Protein AF-A0A924ULV7-F1 (afdb_monomer)

Mean predicted aligned error: 3.79 Å

Structure (mmCIF, N/CA/C/O backbone):
data_AF-A0A924ULV7-F1
#
_entry.id   AF-A0A924ULV7-F1
#
loop_
_atom_site.group_PDB
_atom_site.id
_atom_site.type_symbol
_atom_site.label_atom_id
_atom_site.label_alt_id
_atom_site.label_comp_id
_atom_site.label_asym_id
_atom_site.label_entity_id
_atom_site.label_seq_id
_atom_site.pdbx_PDB_ins_code
_atom_site.Cartn_x
_atom_site.Cartn_y
_atom_site.Cartn_z
_atom_site.occupancy
_atom_site.B_iso_or_equiv
_atom_site.auth_seq_id
_atom_site.auth_comp_id
_atom_site.auth_asym_id
_atom_site.auth_atom_id
_atom_site.pdbx_PDB_model_num
ATOM 1 N N . MET A 1 1 ? -14.109 -4.299 22.186 1.00 62.31 1 MET A N 1
ATOM 2 C CA . MET A 1 1 ? -13.801 -3.417 21.042 1.00 62.31 1 MET A CA 1
ATOM 3 C C . MET A 1 1 ? -13.165 -4.308 19.987 1.00 62.31 1 MET A C 1
ATOM 5 O O . MET A 1 1 ? -12.379 -5.157 20.386 1.00 62.31 1 MET A O 1
ATOM 9 N N . ILE A 1 2 ? -13.578 -4.239 18.720 1.00 72.81 2 ILE A N 1
ATOM 10 C CA . ILE A 1 2 ? -12.948 -5.048 17.661 1.00 72.81 2 ILE A CA 1
ATOM 11 C C . ILE A 1 2 ? -11.633 -4.353 17.302 1.00 72.81 2 ILE A C 1
ATOM 13 O O . ILE A 1 2 ? -11.661 -3.174 16.965 1.00 72.81 2 ILE A O 1
ATOM 17 N N . GLU A 1 3 ? -10.504 -5.052 17.424 1.00 85.56 3 GLU A N 1
ATOM 18 C CA . GLU A 1 3 ? -9.206 -4.549 16.959 1.00 85.56 3 GLU A CA 1
ATOM 19 C C . GLU A 1 3 ? -9.113 -4.737 15.439 1.00 85.56 3 GLU A C 1
ATOM 21 O O . GLU A 1 3 ? -9.504 -5.784 14.921 1.00 85.56 3 GLU A O 1
ATOM 26 N N . TYR A 1 4 ? -8.605 -3.734 14.723 1.00 92.50 4 TYR A N 1
ATOM 27 C CA . TYR A 1 4 ? -8.417 -3.782 13.272 1.00 92.50 4 TYR A CA 1
ATOM 28 C C . TYR A 1 4 ? -6.929 -3.770 12.905 1.00 92.50 4 TYR A C 1
ATOM 30 O O . TYR A 1 4 ? -6.091 -3.225 13.627 1.00 92.50 4 TYR A O 1
ATOM 38 N N . ILE A 1 5 ? -6.608 -4.354 11.753 1.00 96.00 5 ILE A N 1
ATOM 39 C CA . ILE A 1 5 ? -5.287 -4.307 11.124 1.00 96.00 5 ILE A CA 1
ATOM 40 C C . ILE A 1 5 ? -5.412 -3.803 9.686 1.00 96.00 5 ILE A C 1
ATOM 42 O O . ILE A 1 5 ? -6.333 -4.184 8.963 1.00 96.00 5 ILE A O 1
ATOM 46 N N . LEU A 1 6 ? -4.457 -2.976 9.271 1.00 96.25 6 LEU A N 1
ATOM 47 C CA . LEU A 1 6 ? -4.156 -2.697 7.873 1.00 96.25 6 LEU A CA 1
ATOM 48 C C . LEU A 1 6 ? -3.258 -3.824 7.361 1.00 96.25 6 LEU A C 1
ATOM 50 O O . LEU A 1 6 ? -2.116 -3.949 7.800 1.00 96.25 6 LEU A O 1
ATOM 54 N N . ALA A 1 7 ? -3.768 -4.651 6.456 1.00 97.56 7 ALA A N 1
ATOM 55 C CA . ALA A 1 7 ? -2.997 -5.692 5.792 1.00 97.56 7 ALA A CA 1
ATOM 56 C C . ALA A 1 7 ? -2.748 -5.298 4.338 1.00 97.56 7 ALA A C 1
ATOM 58 O O . ALA A 1 7 ? -3.697 -5.089 3.590 1.00 97.56 7 ALA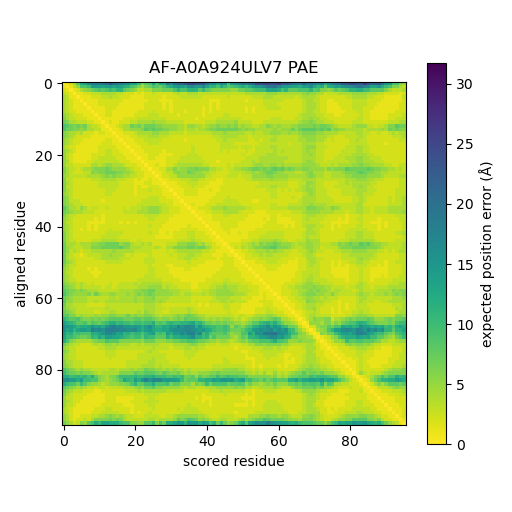 A O 1
ATOM 59 N N . CYS A 1 8 ? -1.479 -5.230 3.946 1.00 97.75 8 CYS A N 1
ATOM 60 C CA . CYS A 1 8 ? -1.055 -4.853 2.605 1.00 97.75 8 CYS A CA 1
ATOM 61 C C . CYS A 1 8 ? -0.209 -5.954 1.964 1.00 97.75 8 CYS A C 1
ATOM 63 O O . CYS A 1 8 ? 0.709 -6.485 2.588 1.00 97.75 8 CYS A O 1
ATOM 65 N N . THR A 1 9 ? -0.497 -6.254 0.701 1.00 97.81 9 THR A N 1
ATOM 66 C CA . THR A 1 9 ? 0.319 -7.089 -0.182 1.00 97.81 9 THR A CA 1
ATOM 67 C C . THR A 1 9 ? 1.010 -6.177 -1.188 1.00 97.81 9 THR A C 1
ATOM 69 O O . THR A 1 9 ? 0.364 -5.546 -2.027 1.00 97.81 9 THR A O 1
ATOM 72 N N . LEU A 1 10 ? 2.331 -6.097 -1.087 1.00 97.56 10 LEU A N 1
ATOM 73 C CA . LEU A 1 10 ? 3.197 -5.309 -1.945 1.00 97.56 10 LEU A CA 1
ATOM 74 C C . LEU A 1 10 ? 3.824 -6.244 -2.967 1.00 97.56 10 LEU A C 1
ATOM 76 O O . LEU A 1 10 ? 4.444 -7.242 -2.601 1.00 97.56 10 LEU A O 1
ATOM 80 N N . TRP A 1 11 ? 3.694 -5.921 -4.245 1.00 97.50 11 TRP A N 1
ATOM 81 C CA . TRP A 1 11 ? 4.324 -6.679 -5.314 1.00 97.50 11 TRP A CA 1
ATOM 82 C C . TRP A 1 11 ? 5.166 -5.755 -6.178 1.00 97.50 11 TRP A C 1
ATOM 84 O O . TRP A 1 11 ? 4.653 -4.801 -6.755 1.00 97.50 11 TRP A O 1
ATOM 94 N N . ALA A 1 12 ? 6.450 -6.068 -6.296 1.00 94.19 12 ALA A N 1
ATOM 95 C CA . ALA A 1 12 ? 7.379 -5.443 -7.225 1.00 94.19 12 ALA A CA 1
ATOM 96 C C . ALA A 1 12 ? 8.176 -6.560 -7.892 1.00 94.19 12 ALA A C 1
ATOM 98 O O . ALA A 1 12 ? 9.093 -7.097 -7.281 1.00 94.19 12 ALA A O 1
ATOM 99 N N . ALA A 1 13 ? 7.829 -6.920 -9.131 1.00 86.81 13 ALA A N 1
ATOM 100 C CA . ALA A 1 13 ? 8.355 -8.120 -9.779 1.00 86.81 13 ALA A CA 1
ATOM 101 C C . ALA A 1 13 ? 9.893 -8.257 -9.642 1.00 86.81 13 ALA A C 1
ATOM 103 O O . ALA A 1 13 ? 10.619 -7.332 -10.032 1.00 86.81 13 ALA A O 1
ATOM 104 N N . PRO A 1 14 ? 10.405 -9.405 -9.152 1.00 89.88 14 PRO A N 1
ATOM 105 C CA . PRO A 1 14 ? 9.692 -10.643 -8.794 1.00 89.88 14 PRO A CA 1
ATOM 106 C C . PRO A 1 14 ? 9.215 -10.726 -7.328 1.00 89.88 14 PRO A C 1
ATOM 108 O O . PRO A 1 14 ? 8.614 -11.728 -6.946 1.00 89.88 14 PRO A O 1
ATOM 111 N N . ASP A 1 15 ? 9.496 -9.715 -6.514 1.00 94.00 15 ASP A N 1
ATOM 112 C CA . ASP A 1 15 ? 9.341 -9.745 -5.064 1.00 94.00 15 ASP A CA 1
ATOM 113 C C . ASP A 1 15 ? 7.887 -9.502 -4.622 1.00 94.00 15 ASP A C 1
ATOM 115 O O . ASP A 1 15 ? 7.170 -8.661 -5.174 1.00 94.00 15 ASP A O 1
ATOM 119 N N . VAL A 1 16 ? 7.458 -10.241 -3.594 1.00 95.75 16 VAL A N 1
ATOM 120 C CA . VAL A 1 16 ? 6.170 -10.071 -2.903 1.00 95.75 16 VAL A CA 1
ATOM 121 C C . VAL A 1 16 ? 6.444 -9.931 -1.409 1.00 95.75 16 VAL A C 1
ATOM 123 O O . VAL A 1 16 ? 7.116 -10.783 -0.826 1.00 95.75 16 VAL A O 1
ATOM 126 N N . VAL A 1 17 ? 5.888 -8.902 -0.774 1.00 96.94 17 VAL A N 1
ATOM 127 C CA . VAL A 1 17 ? 5.984 -8.676 0.674 1.00 96.94 17 VAL A CA 1
ATOM 128 C C . VAL A 1 17 ? 4.586 -8.458 1.240 1.00 96.94 17 VAL A C 1
ATOM 130 O O . VAL A 1 17 ? 3.775 -7.753 0.651 1.00 96.94 17 VAL A O 1
ATOM 133 N N . ASN A 1 18 ? 4.307 -9.057 2.396 1.00 96.88 18 ASN A N 1
ATOM 134 C CA . ASN A 1 18 ? 3.068 -8.836 3.136 1.00 96.88 18 ASN A CA 1
ATOM 135 C C . ASN A 1 18 ? 3.378 -8.050 4.405 1.00 96.88 18 ASN A C 1
ATOM 137 O O . ASN A 1 18 ? 4.222 -8.472 5.196 1.00 96.88 18 ASN A O 1
ATOM 141 N N . VAL A 1 19 ? 2.672 -6.945 4.616 1.00 97.00 19 VAL A N 1
ATOM 142 C CA . VAL A 1 19 ? 2.842 -6.069 5.777 1.00 97.00 19 VAL A CA 1
ATOM 143 C C . VAL A 1 19 ? 1.525 -5.988 6.526 1.00 97.00 19 VAL A C 1
ATOM 145 O O . VAL A 1 19 ? 0.458 -5.901 5.921 1.00 97.00 19 VAL A O 1
ATOM 148 N N . GLN A 1 20 ? 1.597 -6.034 7.853 1.00 96.94 20 GLN A N 1
ATOM 149 C CA . GLN A 1 20 ? 0.441 -5.859 8.721 1.00 96.94 20 GLN A CA 1
ATOM 150 C C . GLN A 1 20 ? 0.755 -4.791 9.759 1.00 96.94 20 GLN A C 1
ATOM 152 O O . GLN A 1 20 ? 1.720 -4.923 10.512 1.00 96.94 20 GLN A O 1
ATOM 157 N N . VAL A 1 21 ? -0.068 -3.748 9.802 1.00 96.12 21 VAL A N 1
ATOM 158 C CA . VAL A 1 21 ? 0.063 -2.632 10.741 1.00 96.12 21 VAL A CA 1
ATOM 159 C C . VAL A 1 21 ? -1.214 -2.553 11.579 1.00 96.12 21 VAL A C 1
ATOM 161 O O . VAL A 1 21 ? -2.306 -2.523 11.009 1.00 96.12 21 VAL A O 1
ATOM 164 N N . PRO A 1 22 ? -1.134 -2.545 12.920 1.00 94.62 22 PRO A N 1
ATOM 165 C CA . PRO A 1 22 ? -2.316 -2.371 13.755 1.00 94.62 22 PRO A CA 1
ATOM 166 C C . PRO A 1 22 ? -2.928 -0.980 13.549 1.00 94.62 22 PRO A C 1
ATOM 168 O O . PRO A 1 22 ? -2.208 0.017 13.502 1.00 94.62 22 PRO A O 1
ATOM 171 N N . VAL A 1 23 ? -4.257 -0.919 13.467 1.00 93.19 23 VAL A N 1
ATOM 172 C CA . VAL A 1 23 ? -4.998 0.347 13.503 1.00 93.19 23 VAL A CA 1
ATOM 173 C C . VAL A 1 23 ? -5.052 0.826 14.952 1.00 93.19 23 VAL A C 1
ATOM 175 O O . VAL A 1 23 ? -5.403 0.063 15.853 1.00 93.19 23 VAL A O 1
ATOM 178 N N . ASN A 1 24 ? -4.641 2.071 15.183 1.00 92.44 24 ASN A N 1
ATOM 179 C CA . ASN A 1 24 ? -4.548 2.645 16.522 1.00 92.44 24 ASN A CA 1
ATOM 180 C C . ASN A 1 24 ? -5.928 3.023 17.101 1.00 92.44 24 ASN A C 1
ATOM 182 O O . ASN A 1 24 ? -6.961 2.907 16.446 1.00 92.44 24 ASN A O 1
ATOM 186 N N . GLU A 1 25 ? -5.939 3.522 18.338 1.00 88.69 25 GLU A N 1
ATOM 187 C CA . GLU A 1 25 ? -7.165 3.940 19.039 1.00 88.69 25 GLU A CA 1
ATOM 188 C C . GLU A 1 25 ? -7.910 5.117 18.379 1.00 88.69 25 GLU A C 1
ATOM 190 O O . GLU A 1 25 ? -9.095 5.309 18.636 1.00 88.69 25 GLU A O 1
ATOM 195 N N . TYR A 1 26 ? -7.238 5.874 17.506 1.00 88.75 26 TYR A N 1
ATOM 196 C CA . TYR A 1 26 ? -7.812 6.970 16.717 1.00 88.75 26 TYR A CA 1
ATOM 197 C C . TYR A 1 26 ? -8.298 6.508 15.340 1.00 88.75 26 TYR A C 1
ATOM 199 O O . TYR A 1 26 ? -8.577 7.342 14.481 1.00 88.75 26 TYR A O 1
ATOM 207 N N . ALA A 1 27 ? -8.389 5.192 15.119 1.00 88.12 27 ALA A N 1
ATOM 208 C CA . ALA A 1 27 ? -8.790 4.605 13.850 1.00 88.12 27 ALA A CA 1
ATOM 209 C C . ALA A 1 27 ? -7.860 4.988 12.679 1.00 88.12 27 ALA A C 1
ATOM 211 O O . ALA A 1 27 ? -8.314 5.213 11.554 1.00 88.12 27 ALA A O 1
ATOM 212 N N . MET A 1 28 ? -6.551 5.078 12.952 1.00 93.31 28 MET A N 1
ATOM 213 C CA . MET A 1 28 ? -5.516 5.422 11.974 1.00 93.31 28 MET A CA 1
ATOM 214 C C . MET A 1 28 ? -4.415 4.361 11.894 1.00 93.31 28 MET A C 1
ATOM 216 O O . MET A 1 28 ? -4.047 3.741 12.894 1.00 93.31 28 MET A O 1
ATOM 220 N N . ALA A 1 29 ? -3.850 4.192 10.703 1.00 95.38 29 ALA A N 1
ATOM 221 C CA . ALA A 1 29 ? -2.649 3.398 10.453 1.00 95.38 29 ALA A CA 1
ATOM 222 C C . ALA A 1 29 ? -1.935 3.934 9.213 1.00 95.38 29 ALA A C 1
ATOM 224 O O . ALA A 1 29 ? -2.593 4.368 8.271 1.00 95.38 29 ALA A O 1
ATOM 225 N N . THR A 1 30 ? -0.610 3.834 9.193 1.00 96.50 30 THR A N 1
ATOM 226 C CA . THR A 1 30 ? 0.200 4.144 8.011 1.00 96.50 30 THR A CA 1
ATOM 227 C C . THR A 1 30 ? 1.182 3.007 7.775 1.00 96.50 30 THR A C 1
ATOM 229 O O . THR A 1 30 ? 1.771 2.475 8.718 1.00 96.50 30 THR A O 1
ATOM 232 N N . MET A 1 31 ? 1.348 2.632 6.514 1.00 96.69 31 MET A N 1
ATOM 233 C CA . MET A 1 31 ? 2.355 1.692 6.042 1.00 96.69 31 MET A CA 1
ATOM 234 C C . MET A 1 31 ? 3.211 2.409 5.009 1.00 96.69 31 MET A C 1
ATOM 236 O O . MET A 1 31 ? 2.668 3.011 4.087 1.00 96.69 31 MET A O 1
ATOM 240 N N . GLN A 1 32 ? 4.526 2.330 5.176 1.00 97.38 32 GLN A N 1
ATOM 241 C CA . GLN A 1 32 ? 5.495 2.814 4.208 1.00 97.38 32 GLN A CA 1
ATOM 242 C C . GLN A 1 32 ? 6.599 1.773 4.071 1.00 97.38 32 GLN A C 1
ATOM 244 O O . GLN A 1 32 ? 7.233 1.412 5.060 1.00 97.38 32 GLN A O 1
ATOM 249 N N . GLU A 1 33 ? 6.831 1.299 2.854 1.00 97.31 33 GLU A N 1
ATOM 250 C CA . GLU A 1 33 ? 7.842 0.285 2.565 1.00 97.31 33 GLU A CA 1
ATOM 251 C C . GLU A 1 33 ? 8.509 0.525 1.215 1.00 97.31 33 GLU A C 1
ATOM 253 O O . GLU A 1 33 ? 7.935 1.112 0.296 1.00 97.31 33 GLU A O 1
ATOM 258 N N . THR A 1 34 ? 9.744 0.047 1.075 1.00 96.62 34 THR A N 1
ATOM 259 C CA . THR A 1 34 ? 10.504 0.153 -0.176 1.00 96.62 34 THR A CA 1
ATOM 260 C C . THR A 1 34 ? 10.990 -1.216 -0.630 1.00 96.62 34 THR A C 1
ATOM 262 O O . THR A 1 34 ? 11.708 -1.902 0.093 1.00 96.62 34 THR A O 1
ATOM 265 N N . ILE A 1 35 ? 10.652 -1.594 -1.867 1.00 95.12 35 ILE A N 1
ATOM 266 C CA . ILE A 1 35 ? 11.118 -2.830 -2.508 1.00 95.12 35 ILE A CA 1
ATOM 267 C C . ILE A 1 35 ? 11.867 -2.462 -3.788 1.00 95.12 35 ILE A C 1
ATOM 269 O O . ILE A 1 35 ? 11.287 -2.069 -4.807 1.00 95.12 35 ILE A O 1
ATOM 273 N N . GLY A 1 36 ? 13.194 -2.566 -3.729 1.00 92.69 36 GLY A N 1
ATOM 274 C CA . GLY A 1 36 ? 14.077 -2.165 -4.819 1.00 92.69 36 GLY A CA 1
ATOM 275 C C . GLY A 1 36 ? 13.920 -0.681 -5.161 1.00 92.69 36 GLY A C 1
ATOM 276 O O . GLY A 1 36 ? 14.337 0.185 -4.404 1.00 92.69 36 GLY A O 1
ATOM 277 N N . ASN A 1 37 ? 13.320 -0.399 -6.320 1.00 95.00 37 ASN A N 1
ATOM 278 C CA . ASN A 1 37 ? 13.121 0.960 -6.841 1.00 95.00 37 ASN A CA 1
ATOM 279 C C . ASN A 1 37 ? 11.689 1.486 -6.634 1.00 95.00 37 ASN A C 1
ATOM 281 O O . ASN A 1 37 ? 11.355 2.545 -7.168 1.00 95.00 37 ASN A O 1
ATOM 285 N N . PHE A 1 38 ? 10.834 0.734 -5.941 1.00 96.12 38 PHE A N 1
ATOM 286 C CA . PHE A 1 38 ? 9.452 1.113 -5.672 1.00 96.12 38 PHE A CA 1
ATOM 287 C C . PHE A 1 38 ? 9.276 1.463 -4.202 1.00 96.12 38 PHE A C 1
ATOM 289 O O . PHE A 1 38 ? 9.673 0.689 -3.336 1.00 96.12 38 PHE A O 1
ATOM 296 N N . GLU A 1 39 ? 8.654 2.605 -3.949 1.00 97.50 39 GLU A N 1
ATOM 297 C CA . GLU A 1 39 ? 8.121 2.984 -2.645 1.00 97.50 39 GLU A CA 1
ATOM 298 C C . GLU A 1 39 ? 6.610 2.778 -2.651 1.00 97.50 39 GLU A C 1
ATOM 300 O O . GLU A 1 39 ? 5.939 3.039 -3.655 1.00 97.50 39 GLU A O 1
ATOM 305 N N . PHE A 1 40 ? 6.110 2.258 -1.542 1.00 97.94 40 PHE A N 1
ATOM 306 C CA . PHE A 1 40 ? 4.726 1.892 -1.325 1.00 97.94 40 PHE A CA 1
ATOM 307 C C . PHE A 1 40 ? 4.243 2.583 -0.064 1.00 97.94 40 PHE A C 1
ATOM 309 O O . PHE A 1 40 ? 4.853 2.408 0.987 1.00 97.94 40 PHE A O 1
ATOM 316 N N . ASP A 1 41 ? 3.129 3.297 -0.168 1.00 97.94 41 ASP A N 1
ATOM 317 C CA . ASP A 1 41 ? 2.512 3.987 0.959 1.00 97.94 41 ASP A CA 1
ATOM 318 C C . ASP A 1 41 ? 1.033 3.611 1.048 1.00 97.94 41 ASP A C 1
ATOM 320 O O . ASP A 1 41 ? 0.344 3.515 0.028 1.00 97.94 41 ASP A O 1
ATOM 324 N N . ALA A 1 42 ? 0.521 3.417 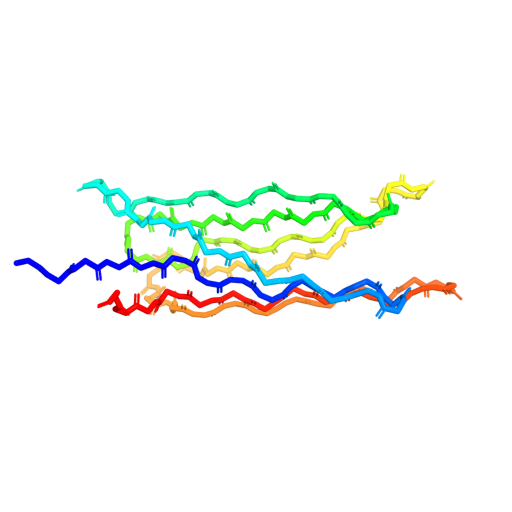2.258 1.00 97.12 42 ALA A N 1
ATOM 325 C CA . ALA A 1 42 ? -0.900 3.223 2.511 1.00 97.12 42 ALA A CA 1
ATOM 326 C C . ALA A 1 42 ? -1.317 3.899 3.814 1.00 97.12 42 ALA A C 1
ATOM 328 O O . ALA A 1 42 ? -0.623 3.782 4.821 1.00 97.12 42 ALA A O 1
ATOM 329 N N . ASP A 1 43 ? -2.486 4.535 3.801 1.00 96.06 43 ASP A N 1
ATOM 330 C CA . ASP A 1 43 ? -3.028 5.267 4.940 1.00 96.06 43 ASP A CA 1
ATOM 331 C C . ASP A 1 43 ? -4.459 4.840 5.247 1.00 96.06 43 ASP A C 1
ATOM 333 O O . ASP A 1 43 ? -5.299 4.688 4.355 1.00 96.06 43 ASP A O 1
ATOM 337 N N . VAL A 1 44 ? -4.743 4.723 6.537 1.00 93.75 44 VAL A N 1
ATOM 338 C CA . VAL A 1 44 ? -6.067 4.555 7.130 1.00 93.75 44 VAL A CA 1
ATOM 339 C C . VAL A 1 44 ? -6.345 5.783 7.984 1.00 93.75 44 VAL A C 1
ATOM 341 O O . VAL A 1 44 ? -5.513 6.173 8.803 1.00 93.75 44 VAL A O 1
ATOM 344 N N . VAL A 1 45 ? -7.514 6.387 7.796 1.00 92.06 45 VAL A N 1
ATOM 345 C CA . V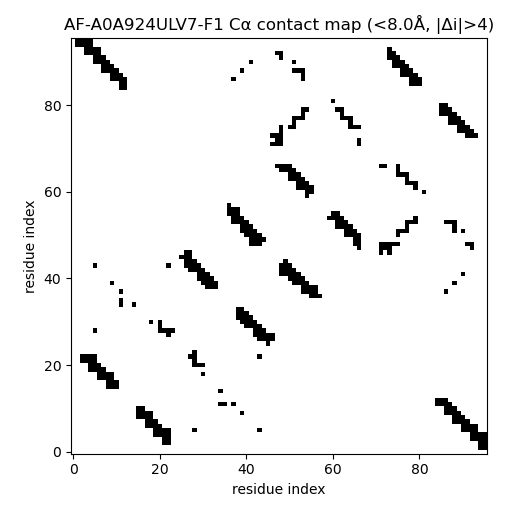AL A 1 45 ? -7.974 7.560 8.549 1.00 92.06 45 VAL A CA 1
ATOM 346 C C . VAL A 1 45 ? -9.439 7.343 8.882 1.00 92.06 45 VAL A C 1
ATOM 348 O O . VAL A 1 45 ? -10.205 7.006 7.985 1.00 92.06 45 VAL A O 1
ATOM 351 N N . GLU A 1 46 ? -9.833 7.538 10.141 1.00 88.62 46 GLU A N 1
ATOM 352 C CA . GLU A 1 46 ? -11.235 7.424 10.577 1.00 88.62 46 GLU A CA 1
ATOM 353 C C . GLU A 1 46 ? -11.893 6.090 10.154 1.00 88.62 46 GLU A C 1
ATOM 355 O O . GLU A 1 46 ? -12.990 6.067 9.595 1.00 88.62 46 GLU A O 1
ATOM 360 N N . ASP A 1 47 ? -11.212 4.961 10.390 1.00 85.19 47 ASP A N 1
ATOM 361 C CA . ASP A 1 47 ? -11.707 3.590 10.127 1.00 85.19 47 ASP A CA 1
ATOM 362 C C . ASP A 1 47 ? -11.965 3.261 8.639 1.00 85.19 47 ASP A C 1
ATOM 364 O O . ASP A 1 47 ? -12.602 2.253 8.300 1.00 85.19 47 ASP A O 1
ATOM 368 N N . ARG A 1 48 ? -11.432 4.074 7.720 1.00 89.88 48 ARG A N 1
ATOM 369 C CA . ARG A 1 48 ? -11.484 3.835 6.271 1.00 89.88 48 ARG A CA 1
ATOM 370 C C . ARG A 1 48 ? -10.104 3.912 5.633 1.00 89.88 48 ARG A C 1
ATOM 372 O O . ARG A 1 48 ? -9.222 4.633 6.095 1.00 89.88 48 ARG A O 1
ATOM 379 N N . MET A 1 49 ? -9.933 3.183 4.533 1.00 94.12 49 MET A N 1
ATOM 380 C CA . MET A 1 49 ? -8.744 3.310 3.695 1.00 94.12 49 MET A CA 1
ATOM 381 C C . MET A 1 49 ? -8.740 4.711 3.090 1.00 94.12 49 MET A C 1
ATOM 383 O O . MET A 1 49 ? -9.640 5.045 2.327 1.00 94.12 49 MET A O 1
ATOM 387 N N . ASN A 1 50 ? -7.757 5.539 3.423 1.00 94.44 50 ASN A N 1
ATOM 388 C CA . ASN A 1 50 ? -7.635 6.895 2.899 1.00 94.44 50 ASN A CA 1
ATOM 389 C C . ASN A 1 50 ? -6.971 6.885 1.519 1.00 94.44 50 ASN A C 1
ATOM 391 O O . ASN A 1 50 ? -7.545 7.382 0.549 1.00 94.44 50 ASN A O 1
ATOM 395 N N . SER A 1 51 ? -5.793 6.268 1.424 1.00 95.62 51 SER A N 1
ATOM 396 C CA . SER A 1 51 ? -4.991 6.23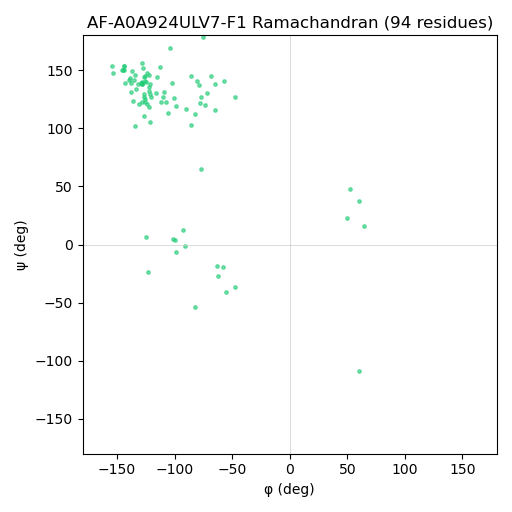6 0.200 1.00 95.62 51 SER A CA 1
ATOM 397 C C . SER A 1 51 ? -4.072 5.025 0.141 1.00 95.62 51 SER A C 1
ATOM 399 O O . SER A 1 51 ? -3.646 4.506 1.167 1.00 95.62 51 SER A O 1
ATOM 401 N N . VAL A 1 52 ? -3.745 4.609 -1.080 1.00 97.31 52 VAL A N 1
ATOM 402 C CA . VAL A 1 52 ? -2.638 3.702 -1.403 1.00 97.31 52 VAL A CA 1
ATOM 403 C C . VAL A 1 52 ? -1.866 4.287 -2.580 1.00 97.31 52 VAL A C 1
ATOM 405 O O . VAL A 1 52 ? -2.467 4.731 -3.563 1.00 97.31 52 VAL A O 1
ATOM 408 N N . THR A 1 53 ? -0.542 4.305 -2.489 1.00 98.12 53 THR A N 1
ATOM 409 C CA . THR A 1 53 ? 0.344 4.933 -3.473 1.00 98.12 53 THR A CA 1
ATOM 410 C C . THR A 1 53 ? 1.519 4.019 -3.786 1.00 98.12 53 THR A C 1
ATOM 412 O O . THR A 1 53 ? 2.069 3.369 -2.903 1.00 98.12 53 THR A O 1
ATOM 415 N N . ILE A 1 54 ? 1.910 3.987 -5.057 1.00 97.69 54 ILE A N 1
ATOM 416 C CA . ILE A 1 54 ? 3.160 3.381 -5.516 1.00 97.69 54 ILE A CA 1
ATOM 417 C C . ILE A 1 54 ? 3.955 4.455 -6.246 1.00 97.69 54 ILE A C 1
ATOM 419 O O . ILE A 1 54 ? 3.415 5.124 -7.132 1.00 97.69 54 ILE A O 1
ATOM 423 N N . ILE A 1 55 ? 5.239 4.581 -5.924 1.00 97.19 55 ILE A N 1
ATOM 424 C CA . ILE A 1 55 ? 6.172 5.502 -6.575 1.00 97.19 55 ILE A CA 1
ATOM 425 C C . ILE A 1 55 ? 7.360 4.706 -7.111 1.00 97.19 55 ILE A C 1
ATOM 427 O O . ILE A 1 55 ? 8.090 4.072 -6.354 1.00 97.19 55 ILE A O 1
ATOM 431 N N . TYR A 1 56 ? 7.599 4.766 -8.420 1.00 96.00 56 TYR A N 1
ATOM 432 C CA . TYR A 1 56 ? 8.830 4.261 -9.022 1.00 96.00 56 TYR A CA 1
ATOM 433 C C . TYR A 1 56 ? 9.909 5.346 -8.971 1.00 96.00 56 TYR A C 1
ATOM 435 O O . TYR A 1 56 ? 9.895 6.292 -9.760 1.00 96.00 56 TYR A O 1
ATOM 443 N N . LYS A 1 57 ? 10.854 5.212 -8.035 1.00 95.19 57 LYS A N 1
ATOM 444 C CA . LYS A 1 57 ? 11.862 6.234 -7.705 1.00 95.19 57 LYS A CA 1
ATOM 445 C C . LYS A 1 57 ? 12.709 6.724 -8.890 1.00 95.19 57 LYS A C 1
ATOM 447 O O . LYS A 1 57 ? 12.912 7.929 -8.970 1.00 95.19 57 LYS A O 1
ATOM 452 N N . PRO A 1 58 ? 13.177 5.879 -9.833 1.00 93.75 58 PRO A N 1
ATOM 453 C CA . PRO A 1 58 ? 14.067 6.335 -10.904 1.00 93.75 58 PRO A CA 1
ATOM 454 C C . PRO A 1 58 ? 13.468 7.389 -11.839 1.00 93.75 58 PRO A C 1
ATOM 456 O O . PRO A 1 58 ? 14.214 8.162 -12.430 1.00 93.75 58 PRO A O 1
ATOM 459 N N . THR A 1 59 ? 12.142 7.409 -11.999 1.00 93.12 59 THR A N 1
ATOM 460 C CA . THR A 1 59 ? 11.441 8.371 -12.868 1.00 93.12 59 THR A CA 1
ATOM 461 C C . THR A 1 59 ? 10.364 9.162 -12.131 1.00 93.12 59 THR A C 1
ATOM 463 O O . THR A 1 59 ? 9.586 9.862 -12.775 1.00 93.12 59 THR A O 1
ATOM 466 N N . GLU A 1 60 ? 10.266 8.996 -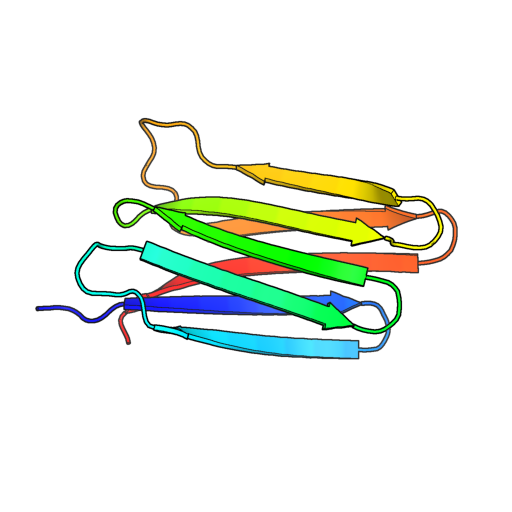10.808 1.00 93.50 60 GLU A N 1
ATOM 467 C CA . GLU A 1 60 ? 9.224 9.565 -9.938 1.00 93.50 60 GLU A CA 1
ATOM 468 C C . GLU A 1 60 ? 7.785 9.328 -10.434 1.00 93.50 60 GLU A C 1
ATOM 470 O O . GLU A 1 60 ? 6.844 10.050 -10.097 1.00 93.50 60 GLU A O 1
ATOM 475 N N . THR A 1 61 ? 7.588 8.295 -11.255 1.00 94.00 61 THR A N 1
ATOM 476 C CA . THR A 1 61 ? 6.265 7.953 -11.772 1.00 94.00 61 THR A CA 1
ATOM 477 C C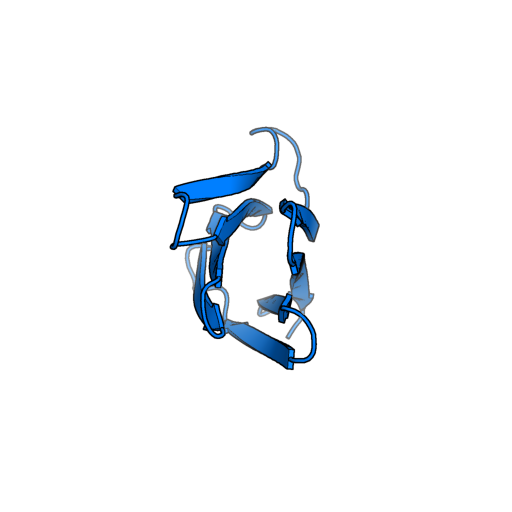 . THR A 1 61 ? 5.440 7.365 -10.643 1.00 94.00 61 THR A C 1
ATOM 479 O O . THR A 1 61 ? 5.898 6.457 -9.950 1.00 94.00 61 THR A O 1
ATOM 482 N N . LYS A 1 62 ? 4.221 7.876 -10.467 1.00 95.75 62 LYS A N 1
ATOM 483 C CA . LYS A 1 62 ? 3.347 7.494 -9.361 1.00 95.75 62 LYS A CA 1
ATOM 484 C C . LYS A 1 62 ? 1.985 7.017 -9.838 1.00 95.75 62 LYS A C 1
ATOM 486 O O . LYS A 1 62 ? 1.433 7.560 -10.794 1.00 95.75 62 LYS A O 1
ATOM 491 N N . ALA A 1 63 ? 1.433 6.050 -9.119 1.00 96.56 63 ALA A N 1
ATOM 492 C CA . ALA A 1 63 ? 0.036 5.655 -9.204 1.00 96.56 63 ALA A CA 1
ATOM 493 C C . ALA A 1 63 ? -0.578 5.721 -7.804 1.00 96.56 63 ALA A C 1
ATOM 495 O O . ALA A 1 63 ? 0.069 5.350 -6.827 1.00 96.56 63 ALA A O 1
ATOM 496 N N . MET A 1 64 ? -1.816 6.202 -7.709 1.00 96.62 64 MET A N 1
ATOM 497 C CA . MET A 1 64 ? -2.522 6.373 -6.440 1.00 96.62 64 MET A CA 1
ATOM 498 C C . MET A 1 64 ? -3.987 5.964 -6.591 1.00 96.62 64 MET A C 1
ATOM 500 O O . MET A 1 64 ? -4.615 6.278 -7.602 1.00 96.62 64 MET A O 1
ATOM 504 N N . ALA A 1 65 ? -4.528 5.315 -5.565 1.00 94.62 65 ALA A N 1
ATOM 505 C CA . ALA A 1 65 ? -5.962 5.174 -5.346 1.00 94.62 65 ALA A CA 1
ATOM 506 C C . ALA A 1 65 ? -6.316 5.763 -3.974 1.00 94.62 65 ALA A C 1
ATOM 508 O O . ALA A 1 65 ? -5.519 5.692 -3.041 1.00 94.62 65 ALA A O 1
ATOM 509 N N . TYR A 1 66 ? -7.498 6.359 -3.854 1.00 92.44 66 TYR A N 1
ATOM 510 C CA . TYR A 1 66 ? -7.970 6.999 -2.627 1.00 92.44 66 TYR A CA 1
ATOM 511 C C . TYR A 1 66 ? -9.473 6.779 -2.460 1.00 92.44 66 TYR A C 1
ATOM 513 O O . TYR A 1 66 ? -10.185 6.599 -3.452 1.00 92.44 66 TYR A O 1
ATOM 521 N N . SER A 1 67 ? -9.959 6.802 -1.218 1.00 86.94 67 SER A N 1
ATOM 522 C CA . SER A 1 67 ? -11.401 6.780 -0.955 1.00 86.94 67 SER A CA 1
ATOM 523 C C . SER A 1 67 ? -11.992 8.187 -1.007 1.00 86.94 67 SER A C 1
ATOM 525 O O . SER A 1 67 ? -11.373 9.173 -0.599 1.00 86.94 67 SER A O 1
ATOM 527 N N . ALA A 1 68 ? -13.224 8.296 -1.500 1.00 78.81 68 ALA A N 1
ATOM 528 C CA . ALA A 1 68 ? -13.997 9.524 -1.349 1.00 78.81 68 ALA A CA 1
ATOM 529 C C . ALA A 1 68 ? -14.380 9.724 0.130 1.00 78.81 68 ALA A C 1
ATOM 531 O O . ALA A 1 68 ? -14.658 8.747 0.824 1.00 78.81 68 ALA A O 1
ATOM 532 N N . ALA A 1 69 ? -14.419 10.982 0.590 1.00 67.44 69 ALA A N 1
ATOM 533 C CA . ALA A 1 69 ? -14.651 11.369 1.991 1.00 67.44 69 ALA A CA 1
ATOM 534 C C . ALA A 1 69 ? -15.839 10.651 2.662 1.00 67.44 69 ALA A C 1
ATOM 536 O O . ALA A 1 69 ? -15.748 10.270 3.824 1.00 67.44 69 ALA A O 1
ATOM 537 N N . ASP A 1 70 ? -16.909 10.408 1.903 1.00 67.06 70 ASP A N 1
ATOM 538 C CA . ASP A 1 70 ? -18.181 9.889 2.418 1.00 67.06 70 ASP A CA 1
ATOM 539 C C . ASP A 1 70 ? -18.374 8.373 2.220 1.00 67.06 70 ASP A C 1
ATOM 541 O O . ASP A 1 70 ? -19.439 7.837 2.530 1.00 67.06 70 ASP A O 1
ATOM 545 N N . TYR A 1 71 ? -17.372 7.662 1.689 1.00 72.75 71 TYR A N 1
ATOM 546 C CA . TYR A 1 71 ? -17.440 6.216 1.469 1.00 72.75 71 TYR A CA 1
ATOM 547 C C . TYR A 1 71 ? -16.482 5.468 2.397 1.00 72.75 71 TYR A C 1
ATOM 549 O O . TYR A 1 71 ? -15.264 5.647 2.355 1.00 72.75 71 TYR A O 1
ATOM 557 N N . THR A 1 72 ? -17.033 4.547 3.189 1.00 75.50 72 THR A N 1
ATOM 558 C CA . THR A 1 72 ? -16.284 3.609 4.039 1.00 75.50 72 THR A CA 1
ATOM 559 C C . THR A 1 72 ? -15.688 2.472 3.212 1.00 75.50 72 THR A C 1
ATOM 561 O O . THR A 1 72 ? -16.041 1.298 3.335 1.00 75.50 72 THR A O 1
ATOM 564 N N . GLN A 1 73 ? -14.760 2.828 2.326 1.00 86.81 73 GLN A N 1
ATOM 565 C CA . GLN A 1 73 ? -13.975 1.866 1.569 1.00 86.81 73 GLN A CA 1
ATOM 566 C C . GLN A 1 73 ? -12.947 1.223 2.505 1.00 86.81 73 GLN A C 1
ATOM 568 O O . GLN A 1 73 ? -12.124 1.904 3.114 1.00 86.81 73 GLN A O 1
ATOM 573 N N . ARG A 1 74 ? -13.019 -0.102 2.648 1.00 91.25 74 ARG A N 1
ATOM 574 C CA . ARG A 1 74 ? -12.114 -0.875 3.515 1.00 91.25 74 ARG A CA 1
ATOM 575 C C . ARG A 1 74 ? -10.964 -1.528 2.771 1.00 91.25 74 ARG A C 1
ATOM 577 O O . ARG A 1 74 ? -10.091 -2.081 3.419 1.00 91.25 74 ARG A O 1
ATOM 584 N N . ALA A 1 75 ? -10.957 -1.458 1.448 1.00 94.19 75 ALA A N 1
ATOM 585 C CA . ALA A 1 75 ? -9.868 -1.955 0.630 1.00 94.19 75 ALA A CA 1
ATOM 586 C C . ALA A 1 75 ? -9.586 -0.982 -0.511 1.00 94.19 75 ALA A C 1
ATOM 588 O O . ALA A 1 75 ? -10.515 -0.386 -1.066 1.00 94.19 75 ALA A O 1
ATOM 589 N N . LEU A 1 76 ? -8.310 -0.832 -0.849 1.00 96.31 76 LEU A N 1
ATOM 590 C CA . LEU A 1 76 ? -7.850 -0.091 -2.014 1.00 96.31 76 LEU A CA 1
ATOM 591 C C . LEU A 1 76 ? -6.728 -0.871 -2.688 1.00 96.31 76 LEU A C 1
ATOM 593 O O . LEU A 1 76 ? -5.821 -1.383 -2.032 1.00 96.31 76 LEU A O 1
ATOM 597 N N . THR A 1 77 ? -6.768 -0.877 -4.014 1.00 96.75 77 THR A N 1
ATOM 598 C CA . THR A 1 77 ? -5.750 -1.508 -4.844 1.00 96.75 77 THR A CA 1
ATOM 599 C C . THR A 1 77 ? -5.274 -0.510 -5.884 1.00 96.75 77 THR A C 1
ATOM 601 O O . THR A 1 77 ? -6.077 0.189 -6.506 1.00 96.75 77 THR A O 1
ATOM 604 N N . VAL A 1 78 ? -3.969 -0.467 -6.119 1.00 97.50 78 VAL A N 1
ATOM 605 C CA . VAL A 1 78 ? -3.373 0.328 -7.190 1.00 97.50 78 VAL A CA 1
ATOM 606 C C . VAL A 1 78 ? -2.287 -0.474 -7.897 1.00 97.50 78 VAL A C 1
ATOM 608 O O . VAL A 1 78 ? -1.646 -1.350 -7.315 1.00 97.50 78 VAL A O 1
ATOM 611 N N . LYS A 1 79 ? -2.104 -0.196 -9.187 1.00 97.25 79 LYS A N 1
ATOM 612 C CA . LYS A 1 79 ? -1.052 -0.782 -10.017 1.00 97.25 79 LYS A CA 1
ATOM 613 C C . LYS A 1 79 ? -0.263 0.328 -10.686 1.00 97.25 79 LYS A C 1
ATOM 615 O O . LYS A 1 79 ? -0.836 1.344 -11.076 1.00 97.25 79 LYS A O 1
ATOM 620 N N . LEU A 1 80 ? 1.036 0.110 -10.829 1.00 96.25 80 LEU A N 1
ATOM 621 C CA 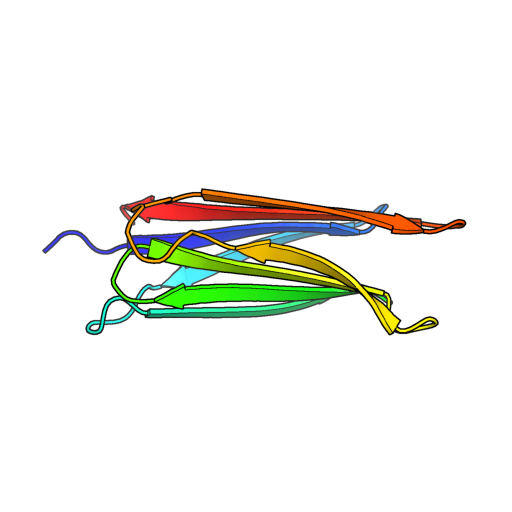. LEU A 1 80 ? 1.932 0.977 -11.571 1.00 96.25 80 LEU A CA 1
ATOM 622 C C . LEU A 1 80 ? 2.689 0.142 -12.601 1.00 96.25 80 LEU A C 1
ATOM 624 O O . LEU A 1 80 ? 3.570 -0.646 -12.255 1.00 96.25 80 LEU A O 1
ATOM 628 N N . ASP A 1 81 ? 2.359 0.364 -13.869 1.00 93.38 81 ASP A N 1
ATOM 629 C CA . ASP A 1 81 ? 3.094 -0.181 -15.002 1.00 93.38 81 ASP A CA 1
ATOM 630 C C . ASP A 1 81 ? 4.038 0.894 -15.547 1.00 93.38 81 ASP A C 1
ATOM 632 O O . ASP A 1 81 ? 3.620 1.966 -15.986 1.00 93.38 81 ASP A O 1
ATOM 636 N N . THR A 1 82 ? 5.334 0.606 -15.515 1.00 87.81 82 THR A N 1
ATOM 637 C CA . THR A 1 82 ? 6.366 1.401 -16.190 1.00 87.81 82 THR A CA 1
ATOM 638 C C . THR A 1 82 ? 6.826 0.665 -17.447 1.00 87.81 82 THR A C 1
ATOM 640 O O . THR A 1 82 ? 6.548 -0.520 -17.618 1.00 87.81 82 THR A O 1
ATOM 643 N N . ALA A 1 83 ? 7.593 1.326 -18.318 1.00 83.44 83 ALA A N 1
ATOM 644 C CA . ALA A 1 83 ? 8.110 0.696 -19.539 1.00 83.44 83 ALA A CA 1
ATOM 645 C C . ALA A 1 83 ? 8.960 -0.571 -19.287 1.00 83.44 83 ALA A C 1
ATOM 647 O O . ALA A 1 83 ? 9.170 -1.356 -20.206 1.00 83.44 83 ALA A O 1
ATOM 648 N N . GLN A 1 84 ? 9.477 -0.757 -18.066 1.00 76.75 84 GLN A N 1
ATOM 649 C CA . GLN A 1 84 ? 10.424 -1.825 -17.727 1.00 76.75 84 GLN A CA 1
ATOM 650 C C . GLN A 1 84 ? 9.951 -2.741 -16.592 1.00 76.75 84 GLN A C 1
ATOM 652 O O . GLN A 1 84 ? 10.446 -3.860 -16.474 1.00 76.75 84 GLN A O 1
ATOM 657 N N . LYS A 1 85 ? 9.054 -2.270 -15.720 1.00 87.56 85 LYS A N 1
ATOM 658 C CA . LYS A 1 85 ? 8.665 -2.967 -14.488 1.00 87.56 85 LYS A CA 1
ATOM 659 C C . LYS A 1 85 ? 7.189 -2.772 -14.176 1.00 87.56 85 LYS A C 1
ATOM 661 O O . LYS A 1 85 ? 6.636 -1.708 -14.449 1.00 87.56 85 LYS A O 1
ATOM 666 N N . GLN A 1 86 ? 6.610 -3.775 -13.528 1.00 92.12 86 GLN A N 1
ATOM 667 C CA . GLN A 1 86 ? 5.247 -3.750 -13.013 1.00 92.12 86 GLN A CA 1
ATOM 668 C C . GLN A 1 86 ? 5.272 -3.829 -11.489 1.00 92.12 86 GLN A C 1
ATOM 670 O O . GLN A 1 86 ? 6.132 -4.499 -10.906 1.00 92.12 86 GLN A O 1
ATOM 675 N N . SER A 1 87 ? 4.334 -3.130 -10.863 1.00 95.75 87 SER A N 1
ATOM 676 C CA . SER A 1 87 ? 4.159 -3.113 -9.418 1.00 95.75 87 SER A CA 1
ATOM 677 C C . SER A 1 87 ? 2.681 -2.992 -9.054 1.00 95.75 87 SER A C 1
ATOM 679 O O . SER A 1 87 ? 1.889 -2.406 -9.799 1.00 95.75 87 SER A O 1
ATOM 681 N N . SER A 1 88 ? 2.297 -3.555 -7.913 1.00 97.31 88 SER A N 1
ATOM 682 C CA . SER A 1 88 ? 0.952 -3.420 -7.364 1.00 97.31 88 SER A CA 1
ATOM 683 C C . SER A 1 88 ? 0.963 -3.369 -5.846 1.00 97.31 88 SER A C 1
ATOM 685 O O . SER A 1 88 ? 1.805 -3.985 -5.196 1.00 97.31 88 SER A O 1
ATOM 687 N N . LEU A 1 89 ? -0.023 -2.674 -5.300 1.00 97.94 89 LEU A N 1
ATOM 688 C CA . LEU A 1 89 ? -0.267 -2.537 -3.878 1.00 97.94 89 LEU A CA 1
ATOM 689 C C . LEU A 1 89 ? -1.736 -2.830 -3.641 1.00 97.94 89 LEU A C 1
ATOM 691 O O . LEU A 1 89 ? -2.592 -2.154 -4.213 1.00 97.94 89 LEU A O 1
ATOM 695 N N . ASP A 1 90 ? -2.005 -3.838 -2.825 1.00 97.25 90 ASP A N 1
ATOM 696 C CA . ASP A 1 90 ? -3.353 -4.207 -2.414 1.00 97.25 90 ASP A CA 1
ATOM 697 C C . ASP A 1 90 ? -3.442 -4.150 -0.895 1.00 97.25 90 ASP A C 1
ATOM 699 O O . ASP A 1 90 ? -2.696 -4.855 -0.217 1.00 97.25 90 ASP A O 1
ATOM 703 N N . CYS A 1 91 ? -4.302 -3.289 -0.361 1.00 97.12 91 CYS A N 1
ATOM 704 C CA . CYS A 1 91 ? -4.439 -3.079 1.073 1.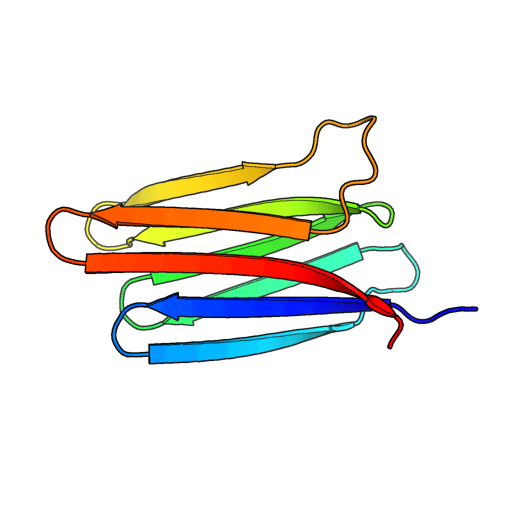00 97.12 91 CYS A CA 1
ATOM 705 C C . CYS A 1 91 ? -5.895 -3.193 1.508 1.00 97.12 91 CYS A C 1
ATOM 707 O O . CYS A 1 91 ? -6.786 -2.628 0.874 1.00 97.12 91 CYS A O 1
ATOM 709 N N . GLU A 1 92 ? -6.116 -3.846 2.646 1.00 96.69 92 GLU A N 1
ATOM 710 C CA . GLU A 1 92 ? -7.418 -3.977 3.293 1.00 96.69 92 GLU A CA 1
ATOM 711 C C . GLU A 1 92 ? -7.340 -3.714 4.805 1.00 96.69 92 GLU A C 1
ATOM 713 O O . GLU A 1 92 ? -6.368 -4.071 5.473 1.00 96.69 92 GLU A O 1
ATOM 718 N N . ILE A 1 93 ? -8.403 -3.133 5.358 1.00 94.62 93 ILE A N 1
ATOM 719 C CA . ILE A 1 93 ? -8.665 -3.081 6.796 1.00 94.62 93 ILE A CA 1
ATOM 720 C C . ILE A 1 93 ? -9.488 -4.312 7.153 1.00 94.62 93 ILE A C 1
ATOM 722 O O . ILE A 1 93 ? -10.639 -4.445 6.719 1.00 94.62 93 ILE A O 1
ATOM 726 N N . LYS A 1 94 ? -8.937 -5.188 7.990 1.00 93.50 94 LYS A N 1
ATOM 727 C CA . LYS A 1 94 ? -9.643 -6.377 8.480 1.00 93.50 94 LYS A CA 1
ATOM 728 C C . LYS A 1 94 ? -9.607 -6.486 10.002 1.00 93.50 94 LYS A C 1
ATOM 730 O O . LYS A 1 94 ? -8.719 -5.908 10.630 1.00 93.50 94 LYS A O 1
ATOM 735 N N . PRO A 1 95 ? -10.574 -7.191 10.615 1.00 90.31 95 PRO A N 1
ATOM 736 C CA . PRO A 1 95 ? -10.498 -7.535 12.028 1.00 90.31 95 PRO A CA 1
ATOM 737 C C . PRO A 1 95 ? -9.217 -8.326 12.310 1.00 90.31 95 PRO A C 1
ATOM 739 O O . PRO A 1 95 ? -8.812 -9.156 11.491 1.00 90.31 95 PRO A O 1
ATOM 742 N N . LYS A 1 96 ? -8.597 -8.037 13.449 1.00 80.62 96 LYS A N 1
ATOM 743 C CA . LYS A 1 96 ? -7.435 -8.753 13.969 1.00 80.62 96 LYS A CA 1
ATOM 744 C C . LYS A 1 96 ? -7.814 -10.120 14.534 1.00 80.62 96 LYS A C 1
ATOM 746 O O . LYS A 1 96 ? -8.913 -10.231 15.124 1.00 80.62 96 LYS A O 1
#

Foldseek 3Di:
DFWKWKWKWKDWPPDIDIDIFTQDPQQKDWDWDDDPQKIWIWITHPVATAKIKIARNVVRDIWMDGDDPPDRHFKDKIWDDDPVIIIIMIIGMDTD

Sequence (96 aa):
MIEYILACTLWAAPDVVNVQVPVNEYAMATMQETIGNFEFDADVVEDRMNSVTIIYKPTETKAMAYSAADYTQRALTVKLDTAQKQSSLDCEIKPK

Solvent-accessible surface area (backbone atoms only — not comparable to full-atom values): 5308 Å² total; per-residue (Å²): 132,90,55,40,25,40,40,34,43,40,36,42,78,93,49,75,48,77,49,77,40,66,41,45,98,76,31,32,36,74,47,78,51,73,57,92,59,35,39,39,40,37,36,31,48,77,75,17,40,41,36,37,38,40,33,37,60,94,76,66,48,69,31,72,36,67,46,58,96,91,48,83,34,42,58,53,63,40,64,42,80,54,102,88,51,53,33,37,42,41,35,35,62,41,78,105

Nearest PDB structures (foldseek):
  6ib8-assembly1_A  TM=7.327E-01  e=5.668E+00  Escherichia coli
  2ddk-assembly1_A  TM=7.106E-01  e=5.964E+00  Homo sapiens
  6ib8-assembly1_B  TM=6.315E-01  e=4.174E+00  Escherichia coli
  3lv0-assembly1_A  TM=6.359E-01  e=9.439E+00  Bartonella henselae
  5i3s-assembly2_D  TM=5.805E-01  e=8.100E+00  Staphylococcus aureus subsp. aureus MSSA476

pLDDT: mean 92.24, std 7.34, range [62.31, 98.12]

Secondary structure (DSSP, 8-state):
---EEEEEEEEETTEEEEEEEE--TTS-EEEEEEETTEEEEEEEETTEEEEEEEEEGGGTEEEEEE--TT----EEEEEEE-SS-EEEEEEEEEE-

Radius of gyration: 13.27 Å; Cα co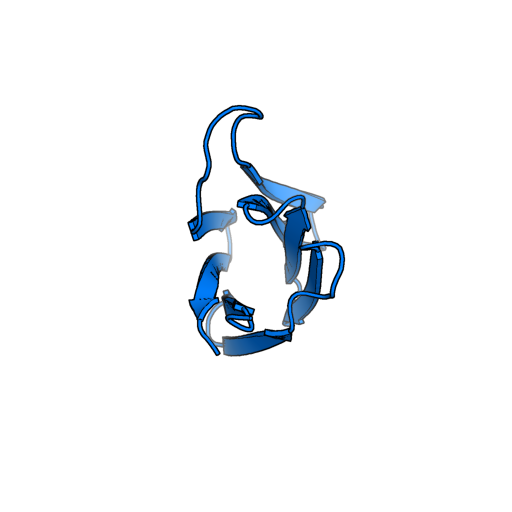ntacts (8 Å, |Δi|>4): 243; chains: 1; bounding box: 32×22×41 Å